Protein AF-A0A821Z1M2-F1 (afdb_monomer_lite)

Foldseek 3Di:
DDKDFDDPPDWCVRPQVVCVVVVHHWAFADDPPCRGGIIDDDPCPCVVPVVVPPVPDDDDD

Organism: NCBI:txid392032

Secondary structure (DSSP, 8-state):
-EEEEPPTT--HHHHHHHHHHTT---EE---TTTTTSEEEE--HHHHHH-TTT-TT-----

Structure (mmCIF, N/CA/C/O backbone):
data_AF-A0A821Z1M2-F1
#
_entry.id   AF-A0A821Z1M2-F1
#
loop_
_atom_site.group_PDB
_atom_site.id
_atom_site.type_symbol
_atom_site.label_atom_id
_atom_site.label_alt_id
_atom_site.label_comp_id
_atom_site.label_asym_id
_atom_site.label_entity_id
_atom_site.label_seq_id
_atom_site.pdbx_PDB_ins_code
_atom_site.Cartn_x
_atom_site.Cartn_y
_atom_site.Cartn_z
_atom_site.occupancy
_atom_site.B_iso_or_equiv
_atom_site.auth_seq_id
_atom_site.auth_comp_id
_atom_site.auth_asym_id
_atom_site.auth_atom_id
_atom_site.pdbx_PDB_model_num
ATOM 1 N N . MET A 1 1 ? 3.914 9.748 -4.944 1.00 77.31 1 MET A N 1
ATOM 2 C CA . MET A 1 1 ? 3.465 8.587 -4.141 1.00 77.31 1 MET A CA 1
ATOM 3 C C . MET A 1 1 ? 2.117 8.943 -3.555 1.00 77.31 1 MET A C 1
ATOM 5 O O . MET A 1 1 ? 2.001 10.033 -3.014 1.00 77.31 1 MET A O 1
ATOM 9 N N . THR A 1 2 ? 1.130 8.061 -3.692 1.00 91.44 2 THR A N 1
ATOM 10 C CA . THR A 1 2 ? -0.261 8.312 -3.279 1.00 91.44 2 THR A CA 1
ATOM 11 C C . THR A 1 2 ? -0.645 7.326 -2.181 1.00 91.44 2 THR A C 1
ATOM 13 O O . THR A 1 2 ? -0.254 6.162 -2.251 1.00 91.44 2 THR A O 1
ATOM 16 N N . ALA A 1 3 ? -1.376 7.779 -1.163 1.00 93.75 3 ALA A N 1
ATOM 17 C CA . ALA A 1 3 ? -1.865 6.959 -0.056 1.00 93.75 3 ALA A CA 1
ATOM 18 C C . ALA A 1 3 ? -3.395 6.876 -0.109 1.00 93.75 3 ALA A C 1
ATOM 20 O O . ALA A 1 3 ? -4.048 7.894 -0.326 1.00 93.75 3 ALA A O 1
ATOM 21 N N . ILE A 1 4 ? -3.947 5.678 0.078 1.00 94.31 4 ILE A N 1
ATOM 22 C CA . ILE A 1 4 ? -5.388 5.415 -0.004 1.00 94.31 4 ILE A CA 1
ATOM 23 C C . ILE A 1 4 ? -5.811 4.671 1.258 1.00 94.31 4 ILE A C 1
ATOM 25 O O . ILE A 1 4 ? -5.217 3.645 1.598 1.00 94.31 4 ILE A O 1
ATOM 29 N N . TYR A 1 5 ? -6.820 5.199 1.949 1.00 95.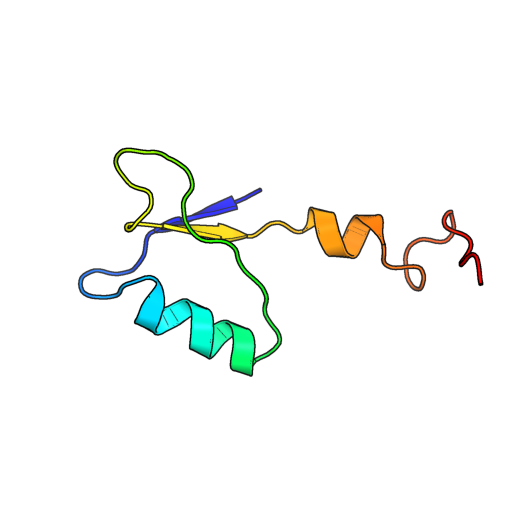44 5 TYR A N 1
ATOM 30 C CA . TYR A 1 5 ? -7.411 4.549 3.114 1.00 95.44 5 TYR A CA 1
ATOM 31 C C . TYR A 1 5 ? -8.162 3.283 2.715 1.00 95.44 5 TYR A C 1
ATOM 33 O O . TYR A 1 5 ? -8.784 3.225 1.653 1.00 95.44 5 TYR A O 1
ATOM 41 N N . PHE A 1 6 ? -8.127 2.278 3.584 1.00 93.88 6 PHE A N 1
ATOM 42 C CA . PHE A 1 6 ? -9.009 1.136 3.431 1.00 93.88 6 PHE A CA 1
ATOM 43 C C . PHE A 1 6 ? -10.464 1.550 3.689 1.00 93.88 6 PHE A C 1
ATOM 45 O O . PHE A 1 6 ? -10.712 2.416 4.535 1.00 93.88 6 PHE A O 1
ATOM 52 N N . PRO A 1 7 ? -11.427 0.940 2.981 1.00 92.44 7 PRO A N 1
ATOM 53 C CA . PRO A 1 7 ? -12.834 1.051 3.338 1.00 92.44 7 PRO A CA 1
ATOM 54 C C . PRO A 1 7 ? -13.091 0.535 4.758 1.00 92.44 7 PRO A C 1
ATOM 56 O O . PRO A 1 7 ? -12.332 -0.284 5.281 1.00 92.44 7 PRO A O 1
ATOM 59 N N . GLU A 1 8 ? -14.181 0.987 5.378 1.00 92.56 8 GLU A N 1
ATOM 60 C CA . GLU A 1 8 ? -14.555 0.515 6.712 1.00 92.56 8 GLU A CA 1
ATOM 61 C C . GLU A 1 8 ? -14.715 -1.012 6.743 1.00 92.56 8 GLU A C 1
ATOM 63 O O . GLU A 1 8 ? -15.339 -1.608 5.866 1.00 92.56 8 GLU A O 1
ATOM 68 N N . GLY A 1 9 ? -14.124 -1.648 7.758 1.00 91.44 9 GLY A N 1
ATOM 69 C CA . GLY A 1 9 ? -14.159 -3.102 7.935 1.00 91.44 9 GLY A CA 1
ATOM 70 C C . GLY A 1 9 ? -13.216 -3.900 7.029 1.00 91.44 9 GLY A C 1
ATOM 71 O O . GLY A 1 9 ? -13.200 -5.122 7.132 1.00 91.44 9 GLY A O 1
ATOM 72 N N . ILE A 1 10 ? -12.419 -3.244 6.178 1.00 92.06 10 ILE A N 1
ATOM 73 C CA . ILE A 1 10 ? -11.462 -3.907 5.286 1.00 92.06 10 ILE A CA 1
ATOM 74 C C . ILE A 1 10 ? -10.032 -3.597 5.733 1.00 92.06 10 ILE A C 1
ATOM 76 O O . ILE A 1 10 ? -9.695 -2.457 6.047 1.00 92.06 10 ILE A O 1
ATOM 80 N N . SER A 1 11 ? -9.174 -4.616 5.758 1.00 91.31 11 SER A N 1
ATOM 81 C CA . SER A 1 11 ? -7.773 -4.502 6.155 1.00 91.31 11 SER A CA 1
ATOM 82 C C . SER A 1 11 ? -6.810 -4.702 4.982 1.00 91.31 11 SER A C 1
ATOM 84 O O . SER A 1 11 ? -7.179 -5.099 3.873 1.00 91.31 11 SER A O 1
ATOM 86 N N . ALA A 1 12 ? -5.521 -4.488 5.248 1.00 90.44 12 ALA A N 1
ATOM 87 C CA . ALA A 1 12 ? -4.453 -4.787 4.301 1.00 90.44 12 ALA A CA 1
ATOM 88 C C . ALA A 1 12 ? -4.457 -6.255 3.833 1.00 90.44 12 ALA A C 1
ATOM 90 O O . ALA A 1 12 ? -4.147 -6.521 2.673 1.00 90.44 12 ALA A O 1
ATOM 91 N N . LEU A 1 13 ? -4.828 -7.194 4.709 1.00 90.75 13 LEU A N 1
ATOM 92 C CA . LEU A 1 13 ? -4.855 -8.626 4.397 1.00 90.75 13 LEU A CA 1
ATOM 93 C C . LEU A 1 13 ? -5.972 -8.988 3.411 1.00 90.75 13 LEU A C 1
ATOM 95 O O . LEU A 1 13 ? -5.846 -9.967 2.685 1.00 90.75 13 LEU A O 1
ATOM 99 N N . ASP A 1 14 ? -7.030 -8.182 3.344 1.00 92.06 14 ASP A N 1
ATOM 100 C CA . ASP A 1 14 ? -8.168 -8.427 2.458 1.00 92.06 14 ASP A CA 1
ATOM 101 C C . ASP A 1 14 ? -7.915 -7.931 1.029 1.00 92.06 14 ASP A C 1
ATOM 103 O O . ASP A 1 14 ? -8.449 -8.492 0.071 1.00 92.06 14 ASP A O 1
ATOM 107 N N . ILE A 1 15 ? -7.107 -6.872 0.885 1.00 90.94 15 ILE A N 1
ATOM 108 C CA . ILE A 1 15 ? -6.881 -6.172 -0.388 1.00 90.94 15 ILE A CA 1
ATOM 109 C C . ILE A 1 15 ? -5.532 -6.528 -1.017 1.00 90.94 15 ILE A C 1
ATOM 111 O O . ILE A 1 15 ? -5.480 -6.800 -2.215 1.00 90.94 15 ILE A O 1
ATOM 115 N N . ILE A 1 16 ? -4.435 -6.513 -0.252 1.00 91.62 16 ILE A N 1
ATOM 116 C CA . ILE A 1 16 ? -3.083 -6.635 -0.824 1.00 91.62 16 ILE A CA 1
ATOM 117 C C . ILE A 1 16 ? -2.875 -7.978 -1.545 1.00 91.62 16 ILE A C 1
ATOM 119 O O . ILE A 1 16 ? -2.384 -7.942 -2.675 1.00 91.62 16 ILE A O 1
ATOM 123 N N . PRO A 1 17 ? -3.269 -9.142 -0.987 1.00 93.56 17 PRO A N 1
ATOM 124 C CA . PRO A 1 17 ? -3.141 -10.416 -1.695 1.00 93.56 17 PRO A CA 1
ATOM 125 C C . PRO A 1 17 ? -3.936 -10.445 -3.002 1.00 93.56 17 PRO A C 1
ATOM 127 O O . PRO A 1 17 ? -3.404 -10.868 -4.020 1.00 93.56 17 PRO A O 1
ATOM 130 N N . ARG A 1 18 ? -5.159 -9.897 -3.010 1.00 93.81 18 ARG A N 1
ATOM 131 C CA . ARG A 1 18 ? -6.002 -9.840 -4.215 1.00 93.81 18 ARG A CA 1
ATOM 132 C C . ARG A 1 18 ? -5.389 -8.969 -5.304 1.00 93.81 18 ARG A C 1
ATOM 134 O O . ARG A 1 18 ? -5.397 -9.328 -6.473 1.00 93.81 18 ARG A O 1
ATOM 141 N N . LEU A 1 19 ? -4.831 -7.816 -4.931 1.00 92.56 19 LEU A N 1
ATOM 142 C CA . LEU A 1 19 ? -4.107 -6.964 -5.878 1.00 92.56 19 LEU A CA 1
ATOM 143 C C . LEU A 1 19 ? -2.895 -7.697 -6.463 1.00 92.56 19 LEU A C 1
ATOM 145 O O . LEU A 1 19 ? -2.666 -7.626 -7.671 1.00 92.56 19 LEU A O 1
ATOM 149 N N . LEU A 1 20 ? -2.168 -8.447 -5.632 1.00 92.50 20 LEU A N 1
ATOM 150 C CA . LEU A 1 20 ? -1.030 -9.247 -6.070 1.00 92.50 20 LEU A CA 1
ATOM 151 C C . LEU A 1 20 ? -1.442 -10.362 -7.045 1.00 92.50 20 LEU A C 1
ATOM 153 O O . LEU A 1 20 ? -0.739 -10.572 -8.030 1.00 92.50 20 LEU 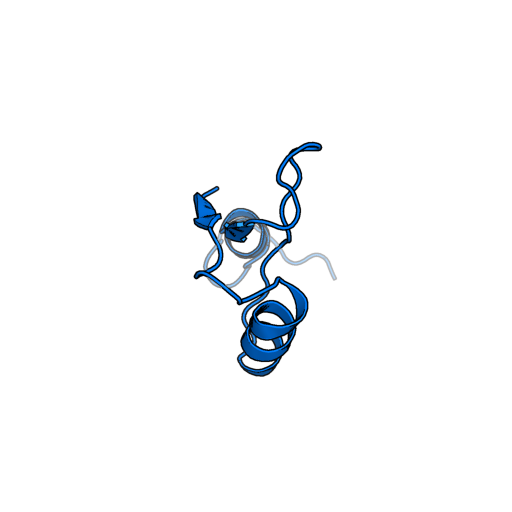A O 1
ATOM 157 N N . GLU A 1 21 ? -2.587 -11.019 -6.830 1.00 95.19 21 GLU A N 1
ATOM 158 C CA . GLU A 1 21 ? -3.156 -12.003 -7.771 1.00 95.19 21 GLU A CA 1
ATOM 159 C C . GLU A 1 21 ? -3.431 -11.396 -9.159 1.00 95.19 21 GLU A C 1
ATOM 161 O O . GLU A 1 21 ? -3.314 -12.078 -10.174 1.00 95.19 21 GLU A O 1
ATOM 166 N N . HIS A 1 22 ? -3.716 -10.093 -9.222 1.00 93.94 22 HIS A N 1
ATOM 167 C CA . HIS A 1 22 ? -3.864 -9.337 -10.468 1.00 93.94 22 HIS A CA 1
ATOM 168 C C . HIS A 1 22 ? -2.549 -8.720 -10.987 1.00 93.94 22 HIS A C 1
ATOM 170 O O . HIS A 1 22 ? -2.571 -7.918 -11.921 1.00 93.94 22 HIS A O 1
ATOM 176 N N . GLY A 1 23 ? -1.399 -9.067 -10.400 1.00 89.75 23 GLY A N 1
ATOM 177 C CA . GLY A 1 23 ? -0.086 -8.541 -10.789 1.00 89.75 23 GLY A CA 1
ATOM 178 C C . GLY A 1 23 ? 0.178 -7.102 -10.332 1.00 89.75 23 GLY A C 1
ATOM 179 O O . GLY A 1 23 ? 1.128 -6.469 -10.793 1.00 89.75 23 GLY A O 1
ATOM 180 N N . ILE A 1 24 ? -0.644 -6.565 -9.428 1.00 90.31 24 ILE A N 1
ATOM 181 C CA . ILE A 1 24 ? -0.519 -5.205 -8.908 1.00 90.31 24 ILE A CA 1
ATOM 182 C C . ILE A 1 24 ? 0.210 -5.257 -7.566 1.00 90.31 24 ILE A C 1
ATOM 184 O O . ILE A 1 24 ? -0.313 -5.742 -6.564 1.00 90.31 24 ILE A O 1
ATOM 188 N N . VAL A 1 25 ? 1.419 -4.698 -7.527 1.00 90.00 25 VAL A N 1
ATOM 189 C CA . VAL A 1 25 ? 2.220 -4.616 -6.301 1.00 90.00 25 VAL A CA 1
ATOM 190 C C . VAL A 1 25 ? 2.018 -3.256 -5.638 1.00 90.00 25 VAL A C 1
ATOM 192 O O . VAL A 1 25 ? 2.318 -2.211 -6.217 1.00 90.00 25 VAL A O 1
ATOM 195 N N . VAL A 1 26 ? 1.536 -3.269 -4.396 1.00 91.81 26 VAL A N 1
ATOM 196 C CA . VAL A 1 26 ? 1.370 -2.079 -3.548 1.00 91.81 26 VAL A CA 1
ATOM 197 C C . VAL A 1 26 ? 2.053 -2.282 -2.199 1.00 91.81 26 VAL A C 1
ATOM 199 O O . VAL A 1 26 ? 2.293 -3.410 -1.776 1.00 91.81 26 VAL A O 1
ATOM 202 N N . ALA A 1 27 ? 2.363 -1.188 -1.506 1.00 91.12 27 ALA A N 1
ATOM 203 C CA . ALA A 1 27 ? 2.967 -1.239 -0.177 1.00 91.12 27 ALA A CA 1
ATOM 204 C C . ALA A 1 27 ? 1.939 -0.892 0.905 1.00 91.12 27 ALA A C 1
ATOM 206 O O . ALA A 1 27 ? 1.097 -0.022 0.704 1.00 91.12 27 ALA A O 1
ATOM 207 N N . GLY A 1 28 ? 2.052 -1.498 2.086 1.00 91.88 28 GLY A N 1
ATOM 208 C CA . GLY A 1 28 ? 1.274 -1.083 3.256 1.00 91.88 28 GLY A CA 1
ATOM 209 C C . GLY A 1 28 ? 1.629 0.327 3.753 1.00 91.88 28 GLY A C 1
ATOM 210 O O . GLY A 1 28 ? 2.580 0.977 3.279 1.00 91.88 28 GLY A O 1
ATOM 211 N N . GLY A 1 29 ? 0.859 0.806 4.729 1.00 92.25 29 GLY A N 1
ATOM 212 C CA . GLY A 1 29 ? 1.120 2.064 5.413 1.00 92.25 29 GLY A CA 1
ATOM 213 C C . GLY A 1 29 ? 2.457 2.064 6.163 1.00 92.25 29 GLY A C 1
ATOM 214 O O . GLY A 1 29 ? 2.983 1.026 6.555 1.00 92.25 29 GLY A O 1
ATOM 215 N N . LEU A 1 30 ? 3.035 3.254 6.328 1.00 93.62 30 LEU A N 1
ATOM 216 C CA . LEU A 1 30 ? 4.333 3.469 6.986 1.00 93.62 30 LEU A CA 1
ATOM 217 C C . LEU A 1 30 ? 4.204 4.308 8.265 1.00 93.62 30 LEU A C 1
ATOM 219 O O . LEU A 1 30 ? 5.041 4.219 9.159 1.00 93.62 30 LEU A O 1
ATOM 223 N N . HIS A 1 31 ? 3.164 5.138 8.352 1.00 92.81 31 HIS A N 1
ATOM 224 C CA . HIS A 1 31 ? 2.956 6.035 9.478 1.00 92.81 31 HIS A CA 1
ATOM 225 C C . HIS A 1 31 ? 2.618 5.242 10.741 1.00 92.81 31 HIS A C 1
ATOM 227 O O . HIS A 1 31 ? 1.643 4.495 10.752 1.00 92.81 31 HIS A O 1
ATOM 233 N N . LYS A 1 32 ? 3.393 5.429 11.814 1.00 93.50 32 LYS A N 1
ATOM 234 C CA . LYS A 1 32 ? 3.346 4.588 13.026 1.00 93.50 32 LYS A CA 1
ATOM 235 C C . LYS A 1 32 ? 1.941 4.432 13.614 1.00 93.50 32 LYS A C 1
ATOM 237 O O . LYS A 1 32 ? 1.581 3.337 14.023 1.00 93.50 32 LYS A O 1
ATOM 242 N N . GLU A 1 33 ? 1.157 5.504 13.615 1.00 95.12 33 GLU A N 1
ATOM 243 C CA . GLU A 1 33 ? -0.167 5.537 14.254 1.00 95.12 33 GLU A CA 1
ATOM 244 C C . GLU A 1 33 ? -1.302 4.980 13.384 1.00 95.12 33 GLU A C 1
ATOM 246 O O . GLU A 1 33 ? -2.348 4.602 13.901 1.00 95.12 33 GLU A O 1
ATOM 251 N N . ILE A 1 34 ? -1.127 4.947 12.060 1.00 93.81 34 ILE A N 1
ATOM 252 C CA . ILE A 1 34 ? -2.215 4.618 11.124 1.00 93.81 34 ILE A CA 1
ATOM 253 C C . ILE A 1 34 ? -1.788 3.639 10.029 1.00 93.81 34 ILE A C 1
ATOM 255 O O . ILE A 1 34 ? -2.491 3.506 9.035 1.00 93.81 34 ILE A O 1
ATOM 259 N N . LYS A 1 35 ? -0.652 2.945 10.178 1.00 91.50 35 LYS A N 1
ATOM 260 C CA . LYS A 1 35 ? -0.088 2.040 9.157 1.00 91.50 35 LYS A CA 1
ATOM 261 C C . LYS A 1 35 ? -1.082 0.981 8.660 1.00 91.50 35 LYS A C 1
ATOM 263 O O . LYS A 1 35 ? -1.009 0.586 7.503 1.00 91.50 35 LYS A O 1
ATOM 268 N N . ASP A 1 36 ? -2.020 0.578 9.514 1.00 91.62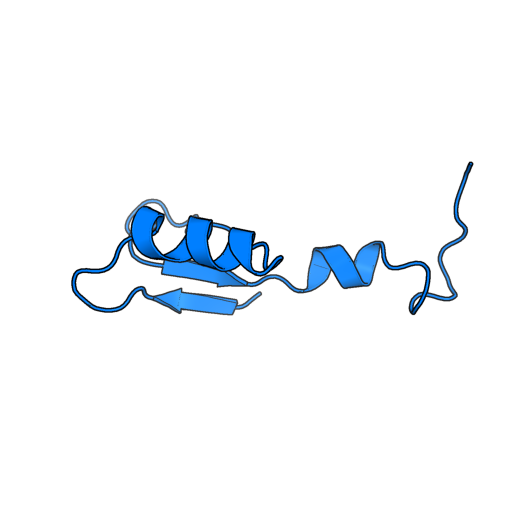 36 ASP A N 1
ATOM 269 C CA . ASP A 1 36 ? -3.014 -0.460 9.232 1.00 91.62 36 ASP A CA 1
ATOM 270 C C . ASP A 1 36 ? -4.296 0.101 8.589 1.00 91.62 36 ASP A C 1
ATOM 272 O O . ASP A 1 36 ? -5.182 -0.661 8.221 1.00 91.62 36 ASP A O 1
ATOM 276 N N . LYS A 1 37 ? -4.405 1.429 8.435 1.00 94.25 37 LYS A N 1
ATOM 277 C CA . LYS A 1 37 ? -5.585 2.110 7.874 1.00 94.25 37 LYS A CA 1
ATOM 278 C C . LYS A 1 37 ? -5.454 2.459 6.397 1.00 94.25 37 LYS A C 1
ATOM 280 O O . LYS A 1 37 ? -6.429 2.906 5.803 1.00 94.25 37 LYS A O 1
ATOM 285 N N . TYR A 1 38 ? -4.269 2.323 5.809 1.00 94.75 38 TYR A N 1
ATOM 286 C CA . TYR A 1 38 ? -4.033 2.733 4.430 1.00 94.75 38 TYR A CA 1
ATOM 287 C C . TYR A 1 38 ? -2.938 1.907 3.759 1.00 94.75 38 TYR A C 1
ATOM 289 O O . TYR A 1 38 ? -2.070 1.323 4.408 1.00 94.75 38 TYR A O 1
ATOM 297 N N . PHE A 1 39 ? -2.944 1.930 2.432 1.00 94.50 39 PHE A N 1
ATOM 298 C CA . PHE A 1 39 ? -1.866 1.423 1.592 1.00 94.50 39 PHE A CA 1
ATOM 299 C C . PHE A 1 39 ? -1.368 2.526 0.658 1.00 94.50 39 PHE A C 1
ATOM 301 O O . PHE A 1 39 ? -1.940 3.616 0.563 1.00 94.50 39 PHE A O 1
ATOM 308 N N . ARG A 1 40 ? -0.242 2.274 0.000 1.00 93.06 40 ARG A N 1
ATOM 309 C CA . ARG A 1 40 ? 0.472 3.249 -0.817 1.00 93.06 40 ARG A CA 1
ATOM 310 C C . ARG A 1 40 ? 0.726 2.702 -2.205 1.00 93.06 40 ARG A C 1
ATOM 312 O O . ARG A 1 40 ? 1.203 1.580 -2.373 1.00 93.06 40 ARG A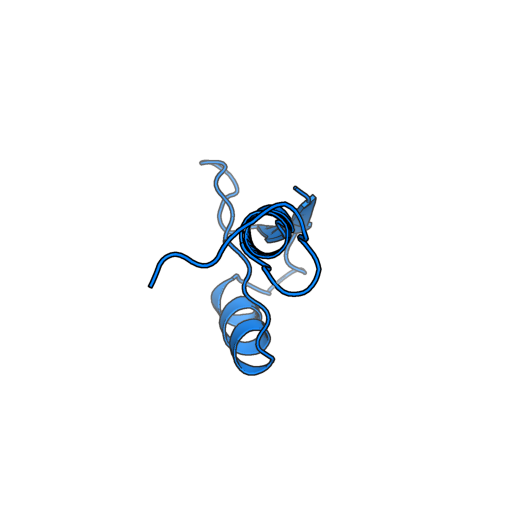 O 1
ATOM 319 N N . ILE A 1 41 ? 0.488 3.565 -3.183 1.00 90.75 41 ILE A N 1
ATOM 320 C CA . ILE A 1 41 ? 0.783 3.331 -4.588 1.00 90.75 41 ILE A CA 1
ATOM 321 C C . ILE A 1 41 ? 1.980 4.200 -4.972 1.00 90.75 41 ILE A C 1
ATOM 323 O O . ILE A 1 41 ? 1.983 5.429 -4.814 1.00 90.75 41 ILE A O 1
ATOM 327 N N . GLY A 1 42 ? 3.022 3.540 -5.468 1.00 85.81 42 GLY A N 1
ATOM 328 C CA . GLY A 1 42 ? 4.231 4.174 -5.972 1.00 85.81 42 GLY A CA 1
ATOM 329 C C . GLY A 1 42 ? 4.485 3.757 -7.413 1.00 85.81 42 GLY A C 1
ATOM 330 O O . GLY A 1 42 ? 4.674 2.581 -7.683 1.00 85.81 42 GLY A O 1
ATOM 331 N N . HIS A 1 43 ? 4.538 4.724 -8.328 1.00 80.19 43 HIS A N 1
ATOM 332 C CA . HIS A 1 43 ? 4.926 4.469 -9.720 1.00 80.19 43 HIS A CA 1
ATOM 333 C C . HIS A 1 43 ? 6.447 4.257 -9.877 1.00 80.19 43 HIS A C 1
ATOM 335 O O . HIS A 1 43 ? 6.889 3.545 -10.773 1.00 80.19 43 HIS A O 1
ATOM 341 N N . MET A 1 44 ? 7.234 4.832 -8.955 1.00 70.56 44 MET A N 1
ATOM 342 C CA . MET A 1 44 ? 8.690 5.016 -9.057 1.00 70.56 44 MET A CA 1
ATOM 343 C C . MET A 1 44 ? 9.494 3.749 -9.383 1.00 70.56 44 MET A C 1
ATOM 345 O O . MET A 1 44 ? 10.546 3.869 -9.995 1.00 70.56 44 MET A O 1
ATOM 349 N N . GLY A 1 45 ? 9.033 2.557 -8.989 1.00 72.75 45 GLY A N 1
ATOM 350 C CA . GLY A 1 45 ? 9.742 1.306 -9.275 1.00 72.75 45 GLY A CA 1
ATOM 351 C C . GLY A 1 45 ? 9.787 0.998 -10.769 1.00 72.75 45 GLY A C 1
ATOM 352 O O . GLY A 1 45 ? 10.868 0.895 -11.337 1.00 72.75 45 GLY A O 1
ATOM 353 N N . LEU A 1 46 ? 8.620 0.922 -11.415 1.00 74.88 46 LEU A N 1
ATOM 354 C CA . LEU A 1 46 ? 8.523 0.602 -12.840 1.00 74.88 46 LEU A CA 1
ATOM 355 C C . LEU A 1 46 ? 9.191 1.683 -13.692 1.00 74.88 46 LEU A C 1
ATOM 357 O O . LEU A 1 46 ? 10.008 1.363 -14.545 1.00 74.88 46 LEU A O 1
ATOM 361 N N . THR A 1 47 ? 8.933 2.964 -13.410 1.00 73.81 47 THR A N 1
ATOM 362 C CA . THR A 1 47 ? 9.552 4.062 -14.167 1.00 73.81 47 THR A CA 1
ATOM 363 C C . THR A 1 47 ? 11.070 4.029 -14.087 1.00 73.81 47 THR A C 1
ATOM 365 O O . THR A 1 47 ? 11.721 4.427 -15.043 1.00 73.81 47 THR A O 1
ATOM 368 N N . ALA A 1 48 ? 11.650 3.604 -12.960 1.00 78.31 48 ALA A N 1
ATOM 369 C CA . ALA A 1 48 ? 13.094 3.609 -12.759 1.00 78.31 48 ALA A CA 1
ATOM 370 C C . ALA A 1 48 ? 13.823 2.455 -13.456 1.00 78.31 48 ALA A C 1
ATOM 372 O O . ALA A 1 48 ? 15.003 2.615 -13.747 1.00 78.31 48 ALA A O 1
ATOM 373 N N . ILE A 1 49 ? 13.157 1.322 -13.703 1.00 78.06 49 ILE A N 1
ATOM 374 C CA . ILE A 1 49 ? 13.810 0.092 -14.191 1.00 78.06 49 ILE A CA 1
ATOM 375 C C . ILE A 1 49 ? 13.260 -0.414 -15.525 1.00 78.06 49 ILE A C 1
ATOM 377 O O . ILE A 1 49 ? 13.815 -1.353 -16.094 1.00 78.06 49 ILE A O 1
ATOM 381 N N . ASP A 1 50 ? 12.159 0.153 -16.019 1.00 80.31 50 ASP A N 1
ATOM 382 C CA . ASP A 1 50 ? 11.537 -0.301 -17.255 1.00 80.31 50 ASP A CA 1
ATOM 383 C C . ASP A 1 50 ? 12.362 0.096 -18.481 1.00 80.31 50 ASP A C 1
ATOM 385 O O . ASP A 1 50 ? 12.132 1.122 -19.111 1.00 80.31 50 ASP A O 1
ATOM 389 N N . THR A 1 51 ? 13.295 -0.773 -18.857 1.00 78.69 51 THR A N 1
ATOM 390 C CA . THR A 1 51 ? 14.141 -0.636 -20.053 1.00 78.69 51 THR A CA 1
ATOM 391 C C . THR A 1 51 ? 13.372 -0.601 -21.380 1.00 78.69 51 THR A C 1
ATOM 393 O O . THR A 1 51 ? 13.965 -0.277 -22.404 1.00 78.69 51 THR A O 1
ATOM 396 N N . THR A 1 52 ? 12.075 -0.948 -21.410 1.00 80.38 52 THR A N 1
ATOM 397 C CA . THR A 1 52 ? 11.295 -0.901 -22.660 1.00 80.38 52 THR A CA 1
ATOM 398 C C . THR A 1 52 ? 10.824 0.510 -22.991 1.00 80.38 52 THR A C 1
ATOM 400 O O . THR A 1 52 ? 10.844 0.911 -24.156 1.00 80.38 52 THR A O 1
ATOM 403 N N . THR A 1 53 ? 10.447 1.290 -21.976 1.00 80.56 53 THR A N 1
ATOM 404 C CA . THR A 1 53 ? 10.032 2.691 -22.137 1.00 80.56 53 THR A CA 1
ATOM 405 C C . THR A 1 53 ? 11.156 3.678 -21.807 1.00 80.56 53 THR A C 1
ATOM 407 O O . THR A 1 5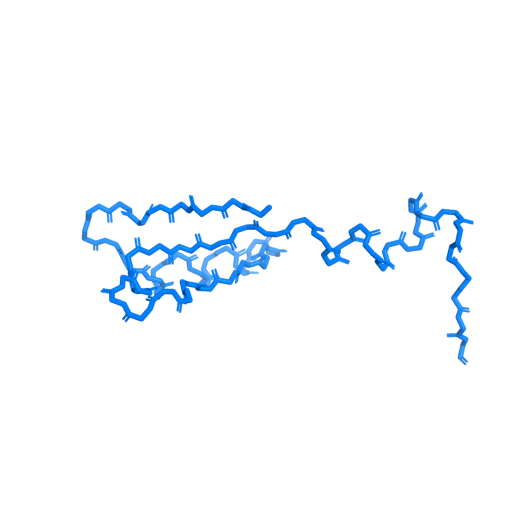3 ? 11.221 4.754 -22.409 1.00 80.56 53 THR A O 1
AT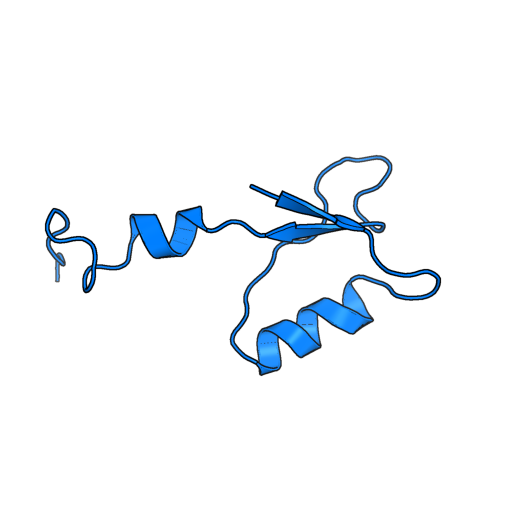OM 410 N N . ARG A 1 54 ? 12.087 3.310 -20.916 1.00 77.38 54 ARG A N 1
ATOM 411 C CA . ARG A 1 54 ? 13.279 4.094 -20.557 1.00 77.38 54 ARG A CA 1
ATOM 412 C C . ARG A 1 54 ? 14.433 3.806 -21.507 1.00 77.38 54 ARG A C 1
ATOM 414 O O . ARG A 1 54 ? 15.188 2.855 -21.335 1.00 77.38 54 ARG A O 1
ATOM 421 N N . ARG A 1 55 ? 14.578 4.678 -22.504 1.00 78.00 55 ARG A N 1
ATOM 422 C CA . ARG A 1 55 ? 15.626 4.604 -23.539 1.00 78.00 55 ARG A CA 1
ATOM 423 C C . ARG A 1 55 ? 17.015 5.018 -23.047 1.00 78.00 55 ARG A C 1
ATOM 425 O O . ARG A 1 55 ? 17.983 4.862 -23.777 1.00 78.00 55 ARG A O 1
ATOM 432 N N . ASP A 1 56 ? 17.097 5.579 -21.847 1.00 83.50 56 ASP A N 1
ATOM 433 C CA . ASP A 1 56 ? 18.326 6.028 -21.192 1.00 83.50 56 ASP A CA 1
ATOM 434 C C . ASP A 1 56 ? 18.954 4.963 -20.277 1.00 83.50 56 ASP A C 1
ATOM 436 O O . ASP A 1 56 ? 19.976 5.221 -19.648 1.00 83.50 56 ASP A O 1
ATOM 440 N N . LEU A 1 57 ? 18.353 3.771 -20.192 1.00 78.56 57 LEU A N 1
ATOM 441 C CA . LEU A 1 57 ? 18.854 2.659 -19.390 1.00 78.56 57 LEU A CA 1
ATOM 442 C C . LEU A 1 57 ? 19.359 1.539 -20.300 1.00 78.56 57 LEU A C 1
ATOM 444 O O . LEU A 1 57 ? 18.593 0.954 -21.065 1.00 78.56 57 LEU A O 1
ATOM 448 N N . GLU A 1 58 ? 20.641 1.197 -20.182 1.00 73.25 58 GLU A N 1
ATOM 449 C CA . GLU A 1 58 ? 21.199 -0.006 -20.800 1.00 73.25 58 GLU A CA 1
ATOM 450 C C . GLU A 1 58 ? 21.092 -1.200 -19.849 1.00 73.25 58 GLU A C 1
ATOM 452 O O . GLU A 1 58 ? 21.385 -1.116 -18.653 1.00 73.25 58 GLU A O 1
ATOM 457 N N . LYS A 1 59 ? 20.673 -2.348 -20.388 1.00 69.62 59 LYS A N 1
ATOM 458 C CA . LYS A 1 59 ? 20.562 -3.590 -19.624 1.00 69.62 59 LYS A CA 1
ATOM 459 C C . LYS A 1 59 ? 21.947 -4.227 -19.502 1.00 69.62 59 LYS A C 1
ATOM 461 O O . LYS A 1 59 ? 22.422 -4.851 -20.448 1.00 69.62 59 LYS A O 1
ATOM 466 N N . VAL A 1 60 ? 22.586 -4.079 -18.343 1.00 73.56 60 VAL A N 1
ATOM 467 C CA . VAL A 1 60 ? 23.846 -4.777 -18.045 1.00 73.56 60 VAL A CA 1
ATOM 468 C C . VAL A 1 60 ? 23.537 -6.258 -17.802 1.00 73.56 60 VAL A C 1
ATOM 470 O O . VAL A 1 60 ? 22.639 -6.583 -17.023 1.00 73.56 60 VAL A O 1
ATOM 473 N N . LYS A 1 61 ? 24.215 -7.128 -18.555 1.00 58.97 61 LYS A N 1
ATOM 474 C CA . LYS A 1 61 ? 24.034 -8.586 -18.560 1.00 58.97 61 LYS A CA 1
ATOM 475 C C . LYS A 1 61 ? 24.793 -9.262 -17.427 1.00 58.97 61 LYS A C 1
ATOM 477 O O . LYS A 1 61 ? 25.916 -8.799 -17.134 1.00 58.97 61 LYS A O 1
#

Sequence (61 aa):
MTAIYFPEGISALDIIPRLLEHGIVVAGGLHKEIKDKYFRIGHMGLTAIDTTTRRDLEKVK

Radius of gyration: 14.96 Å; chains: 1; bounding box: 39×21×38 Å

pLDDT: mean 87.0, std 8.43, range [58.97, 95.44]

InterPro domains:
  IPR015422 Pyridoxal phosphate-dependent transferase, small domain [G3DSA:3.90.1150.10] (1-60)
  IPR015424 Pyridoxal phosphate-dependent transferase [SSF53383] (2-49)